Protein AF-A0A914REM6-F1 (afdb_monomer)

Mean predicted aligned error: 12.74 Å

Solvent-accessible surface area (backbone atoms only — not comparable to full-atom values): 5092 Å² total; per-residue (Å²): 93,77,48,68,63,85,92,46,55,28,41,39,43,83,39,79,56,53,98,86,60,86,48,68,47,77,60,88,95,44,76,42,83,51,68,70,41,79,45,79,39,64,72,41,79,85,36,69,65,37,47,52,54,51,49,54,49,55,58,47,56,66,67,66,69,66,83,74,85,75,95,72,82,76,82,79,95,125

Nearest PDB structures (foldseek):
  3puf-assembly4_L  TM=4.807E-01  e=1.066E+00  Homo sapiens
  7ena-assembly1_DA  TM=4.795E-01  e=2.343E+00  Homo sapiens
  7egc-assembly1_A  TM=4.795E-01  e=2.853E+00  Homo sapiens
  7eg7-assembly1_A  TM=4.311E-01  e=2.853E+00  Homo sapiens
  3lf0-assembly1_B  TM=3.104E-01  e=7.153E+00  Mycobacterium tuberculosis

Organism: Parascaris equorum (NCBI:txid6256)

InterPro domains:
  IPR007149 Leo1-like protein [PF04004] (1-78)
  IPR007149 Leo1-like protein [PTHR23146] (1-78)

Foldseek 3Di:
DWDDDDPWIWDKDKDFDDPPDFDWDDDDPDTDTDGIDIDIDGPDCPGPVVVVVVVVVVVVVVVVPPPDPDPDDDPDPD

Radius of gyration: 20.09 Å; Cα contacts (8 Å, |Δi|>4): 72; chains: 1; bounding box: 50×41×32 Å

Structure (mmCIF, N/CA/C/O backbone):
data_AF-A0A914REM6-F1
#
_entry.id   AF-A0A914REM6-F1
#
loop_
_atom_site.group_PDB
_atom_site.id
_atom_site.type_symbol
_atom_site.label_atom_id
_atom_site.label_alt_id
_atom_site.label_comp_id
_atom_site.label_asym_id
_atom_site.label_entity_id
_atom_site.label_seq_id
_atom_site.pdbx_PDB_ins_code
_atom_site.Cartn_x
_atom_site.Cartn_y
_atom_site.Cartn_z
_atom_site.occupancy
_atom_site.B_iso_or_equiv
_atom_site.auth_seq_id
_atom_site.auth_comp_id
_atom_site.auth_asym_id
_atom_site.auth_atom_id
_atom_site.pdbx_PDB_model_num
ATOM 1 N N . MET A 1 1 ? -12.262 -2.905 -5.723 1.00 85.81 1 MET A N 1
ATOM 2 C CA . MET A 1 1 ? -12.227 -4.354 -5.399 1.00 85.81 1 MET A CA 1
ATOM 3 C C . MET A 1 1 ? -11.876 -4.462 -3.925 1.00 85.81 1 MET A C 1
ATOM 5 O O . MET A 1 1 ? -11.233 -3.547 -3.442 1.00 85.81 1 MET A O 1
ATOM 9 N N . SER A 1 2 ? -12.287 -5.492 -3.189 1.00 86.94 2 SER A N 1
ATOM 10 C CA . SER A 1 2 ? -11.987 -5.570 -1.748 1.00 86.94 2 SER A CA 1
ATOM 11 C C . SER A 1 2 ? -11.171 -6.817 -1.442 1.00 86.94 2 SER A C 1
ATOM 13 O O . SER A 1 2 ? -11.498 -7.898 -1.927 1.00 86.94 2 SER A O 1
ATOM 15 N N . LEU A 1 3 ? -10.104 -6.656 -0.664 1.00 91.69 3 LEU A N 1
ATOM 16 C CA . LEU A 1 3 ? -9.239 -7.739 -0.206 1.00 91.69 3 LEU A CA 1
ATOM 17 C C . LEU A 1 3 ? -9.402 -7.879 1.303 1.00 91.69 3 LEU A C 1
ATOM 19 O O . LEU A 1 3 ? -9.236 -6.905 2.030 1.00 91.69 3 LEU A O 1
ATOM 23 N N . PHE A 1 4 ? -9.690 -9.089 1.769 1.00 90.12 4 PHE A N 1
ATOM 24 C CA . PHE A 1 4 ? -9.734 -9.396 3.193 1.00 90.12 4 PHE A CA 1
ATOM 25 C C . PHE A 1 4 ? -8.541 -10.271 3.562 1.00 90.12 4 PHE A C 1
ATOM 27 O O . PHE A 1 4 ? -8.337 -11.332 2.971 1.00 90.12 4 PHE A O 1
ATOM 34 N N . LEU A 1 5 ? -7.756 -9.823 4.539 1.00 87.44 5 LEU A N 1
ATOM 35 C CA . LEU A 1 5 ? -6.674 -10.590 5.145 1.00 87.44 5 LEU A CA 1
ATOM 36 C C . LEU A 1 5 ? -7.094 -10.939 6.577 1.00 87.44 5 LEU A C 1
ATOM 38 O O . LEU A 1 5 ? -6.984 -10.128 7.496 1.00 87.44 5 LEU A O 1
ATOM 42 N N . GLY A 1 6 ? -7.644 -12.140 6.760 1.00 87.94 6 GLY A N 1
ATOM 43 C CA . GLY A 1 6 ? -8.280 -12.513 8.025 1.00 87.94 6 GLY A CA 1
ATOM 44 C C . GLY A 1 6 ? -9.497 -11.627 8.310 1.00 87.94 6 GLY A C 1
ATOM 45 O O . GLY A 1 6 ? -10.427 -11.588 7.508 1.00 87.94 6 GLY A O 1
ATOM 46 N N . SER A 1 7 ? -9.486 -10.920 9.443 1.00 85.38 7 SER A N 1
ATOM 47 C CA . SER A 1 7 ? -10.535 -9.965 9.833 1.00 85.38 7 SER A CA 1
ATOM 48 C C . SER A 1 7 ? -10.303 -8.540 9.321 1.00 85.38 7 SER A C 1
ATOM 50 O O . SER A 1 7 ? -11.146 -7.675 9.547 1.00 85.38 7 SER A O 1
ATOM 52 N N . GLU A 1 8 ? -9.175 -8.271 8.659 1.00 86.88 8 GLU A N 1
ATOM 53 C CA . GLU A 1 8 ? -8.840 -6.933 8.175 1.00 86.88 8 GLU A CA 1
ATOM 54 C C . GLU A 1 8 ? -9.260 -6.754 6.710 1.00 86.88 8 GLU A C 1
ATOM 56 O O . GLU A 1 8 ? -8.939 -7.581 5.854 1.00 86.88 8 GLU A O 1
ATOM 61 N N . GLY A 1 9 ? -9.981 -5.670 6.420 1.00 88.81 9 GLY A N 1
ATOM 62 C CA . GLY A 1 9 ? -10.450 -5.327 5.078 1.00 88.81 9 GLY A CA 1
ATOM 63 C C . GLY A 1 9 ? -9.633 -4.212 4.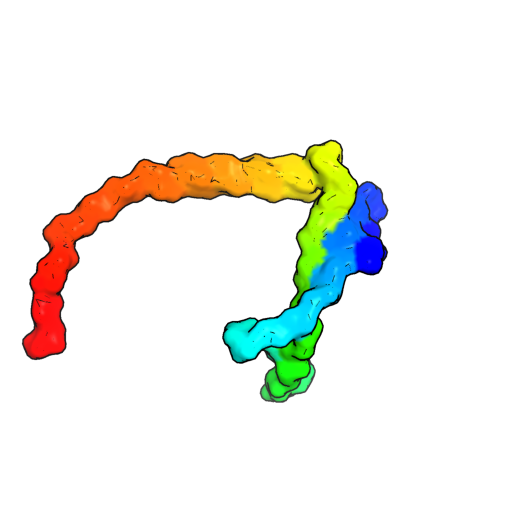425 1.00 88.81 9 GLY A C 1
ATOM 64 O O . GLY A 1 9 ? -9.309 -3.201 5.053 1.00 88.81 9 GLY A O 1
ATOM 65 N N . PHE A 1 10 ? -9.377 -4.364 3.129 1.00 90.56 10 PHE A N 1
ATOM 66 C CA . PHE A 1 10 ? -8.697 -3.389 2.285 1.00 90.56 10 PHE A CA 1
ATOM 67 C C . PHE A 1 10 ? -9.538 -3.058 1.055 1.00 90.56 10 PHE A C 1
ATOM 69 O O . PHE A 1 10 ? -10.014 -3.955 0.356 1.00 90.56 10 PHE A O 1
ATOM 76 N N . ASP A 1 11 ? -9.671 -1.768 0.756 1.00 91.00 11 ASP A N 1
ATOM 77 C CA . ASP A 1 11 ? -10.110 -1.307 -0.555 1.00 91.00 11 ASP A CA 1
ATOM 78 C C . ASP A 1 11 ? -8.914 -1.355 -1.508 1.00 91.00 11 ASP A C 1
ATOM 80 O O . ASP A 1 11 ? -7.859 -0.770 -1.252 1.00 91.00 11 ASP A O 1
ATOM 84 N N . VAL A 1 12 ? -9.080 -2.097 -2.594 1.00 92.75 12 VAL A N 1
ATOM 85 C CA . VAL A 1 12 ? -8.086 -2.300 -3.641 1.00 92.75 12 VAL A CA 1
ATOM 86 C C . VAL A 1 12 ? -8.538 -1.559 -4.884 1.00 92.75 12 VAL A C 1
ATOM 88 O O . VAL A 1 12 ? -9.600 -1.840 -5.458 1.00 92.75 12 VAL A O 1
ATOM 91 N N . GLN A 1 13 ? -7.692 -0.635 -5.318 1.00 91.00 13 GLN A N 1
ATOM 92 C CA . GLN A 1 13 ? -7.912 0.170 -6.507 1.00 91.00 13 GLN A CA 1
ATOM 93 C C . GLN A 1 13 ? -6.844 -0.129 -7.539 1.00 91.00 13 GLN A C 1
ATOM 95 O O . GLN A 1 13 ? -5.654 -0.101 -7.230 1.00 91.00 13 GLN A O 1
ATOM 100 N N . VAL A 1 14 ? -7.290 -0.402 -8.762 1.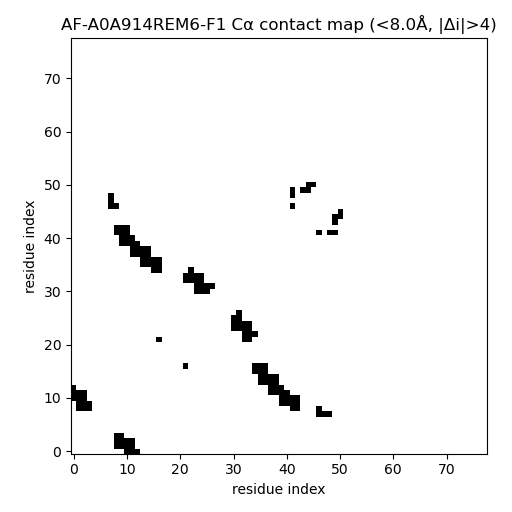00 90.62 14 VAL A N 1
ATOM 101 C CA . VAL A 1 14 ? -6.408 -0.562 -9.914 1.00 90.62 14 VAL A CA 1
ATOM 102 C C . VAL A 1 14 ? -6.255 0.798 -10.568 1.00 90.62 14 VAL A C 1
ATOM 104 O O . VAL A 1 14 ? -7.245 1.431 -10.935 1.00 90.62 14 VAL A O 1
ATOM 107 N N . GLN A 1 15 ? -5.017 1.254 -10.688 1.00 87.69 15 GLN A N 1
ATOM 108 C CA . GLN A 1 15 ? -4.669 2.487 -11.365 1.00 87.69 15 GLN A CA 1
ATOM 109 C C . GLN A 1 15 ? -3.836 2.151 -12.607 1.00 87.69 15 GLN A C 1
ATOM 111 O O . GLN A 1 15 ? -2.922 1.322 -12.513 1.00 87.69 15 GLN A O 1
ATOM 116 N N . PRO A 1 16 ? -4.131 2.763 -13.768 1.00 85.00 16 PRO A N 1
ATOM 117 C CA . PRO A 1 16 ? -3.266 2.627 -14.930 1.00 85.00 16 PRO A CA 1
ATOM 118 C C . PRO A 1 16 ? -1.878 3.183 -14.601 1.00 85.00 16 PRO A C 1
ATOM 120 O O . PRO A 1 16 ? -1.761 4.204 -13.917 1.00 85.00 16 PRO A O 1
ATOM 123 N N . MET A 1 17 ? -0.830 2.514 -15.078 1.00 83.75 17 MET A N 1
ATOM 124 C CA . MET A 1 17 ? 0.535 2.995 -14.886 1.00 83.75 17 MET A CA 1
ATOM 125 C C . MET A 1 17 ? 0.774 4.302 -15.640 1.00 83.75 17 MET A C 1
ATOM 127 O O . MET A 1 17 ? 0.382 4.448 -16.799 1.00 83.75 17 MET A O 1
ATOM 131 N N . GLN A 1 18 ? 1.386 5.274 -14.962 1.00 84.25 18 GLN A N 1
ATOM 132 C CA . GLN A 1 18 ? 1.809 6.518 -15.598 1.00 84.25 18 GLN A CA 1
ATOM 133 C C . GLN A 1 18 ? 3.103 6.285 -16.393 1.0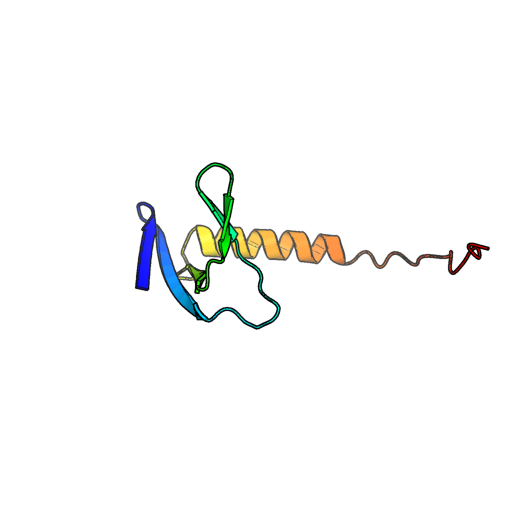0 84.25 18 GLN A C 1
ATOM 135 O O . GLN A 1 18 ? 3.787 5.288 -16.179 1.00 84.25 18 GLN A O 1
ATOM 140 N N . HIS A 1 19 ? 3.449 7.204 -17.302 1.00 77.69 19 HIS A N 1
ATOM 141 C CA . HIS A 1 19 ? 4.634 7.072 -18.166 1.00 77.69 19 HIS A CA 1
ATOM 142 C C . HIS A 1 19 ? 5.949 6.871 -17.386 1.00 77.69 19 HIS A C 1
ATOM 144 O O . HIS A 1 19 ? 6.853 6.215 -17.898 1.00 77.69 19 HIS A O 1
ATOM 150 N N . ASP A 1 20 ? 6.027 7.381 -16.155 1.00 83.38 20 ASP A N 1
ATOM 151 C CA . ASP A 1 20 ? 7.200 7.294 -15.277 1.00 83.38 20 ASP A CA 1
ATOM 152 C C . ASP A 1 20 ? 7.160 6.119 -14.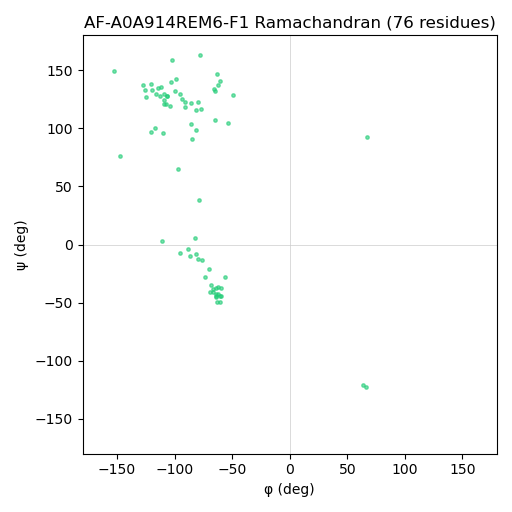280 1.00 83.38 20 ASP A C 1
ATOM 154 O O . ASP A 1 20 ? 8.136 5.871 -13.571 1.00 83.38 20 ASP A O 1
ATOM 158 N N . ASP A 1 21 ? 6.045 5.387 -14.179 1.00 80.94 21 ASP A N 1
ATOM 159 C CA . ASP A 1 21 ? 5.982 4.204 -13.324 1.00 80.94 21 ASP A CA 1
ATOM 160 C C . ASP A 1 21 ? 6.512 2.984 -14.118 1.00 80.94 21 ASP A C 1
ATOM 162 O O . ASP A 1 21 ? 5.969 2.605 -15.156 1.00 80.94 21 ASP A O 1
ATOM 166 N N . HIS A 1 22 ? 7.555 2.315 -13.614 1.00 84.56 22 HIS A N 1
ATOM 167 C CA . HIS A 1 22 ? 8.142 1.124 -14.245 1.00 84.56 22 HIS A CA 1
ATOM 168 C C . HIS A 1 22 ? 8.080 -0.087 -13.306 1.00 84.56 22 HIS A C 1
ATOM 170 O O . HIS A 1 22 ? 8.935 -0.267 -12.438 1.00 84.56 22 HIS A O 1
ATOM 176 N N . LEU A 1 23 ? 7.061 -0.930 -13.476 1.00 87.81 23 LEU A N 1
ATOM 177 C CA . LEU A 1 23 ? 6.840 -2.121 -12.662 1.00 87.81 23 LEU A CA 1
ATOM 178 C C . LEU A 1 23 ? 7.124 -3.359 -13.508 1.00 87.81 23 LEU A C 1
ATOM 180 O O . LEU A 1 23 ? 6.592 -3.511 -14.606 1.00 87.81 23 LEU A O 1
ATOM 184 N N . PHE A 1 24 ? 7.946 -4.264 -12.986 1.00 89.31 24 PHE A N 1
ATOM 185 C CA . PHE A 1 24 ? 8.293 -5.505 -13.669 1.00 89.31 24 PHE A CA 1
ATOM 186 C C . PHE A 1 24 ? 8.036 -6.699 -12.762 1.00 89.31 24 PHE A C 1
ATOM 188 O O . PHE A 1 24 ? 8.407 -6.693 -11.588 1.00 89.31 24 PHE A O 1
ATOM 195 N N . MET A 1 25 ? 7.454 -7.752 -13.326 1.00 88.81 25 MET A N 1
ATOM 196 C CA . MET A 1 25 ? 7.389 -9.058 -12.683 1.00 88.81 25 MET A CA 1
ATOM 197 C C . MET A 1 25 ? 8.480 -9.957 -13.246 1.00 88.81 25 MET A C 1
ATOM 199 O O . MET A 1 25 ? 8.658 -10.080 -14.460 1.00 88.81 25 MET A O 1
ATOM 203 N N . ARG A 1 26 ? 9.219 -10.610 -12.349 1.00 89.44 26 ARG A N 1
ATOM 204 C CA . ARG A 1 26 ? 10.209 -11.611 -12.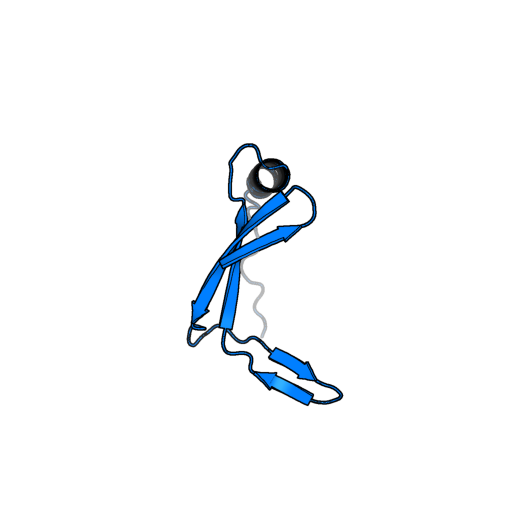734 1.00 89.44 26 ARG A CA 1
ATOM 205 C C . ARG A 1 26 ? 9.507 -12.938 -12.996 1.00 89.44 26 ARG A C 1
ATOM 207 O O . ARG A 1 26 ? 8.983 -13.548 -12.068 1.00 89.44 26 ARG A O 1
ATOM 214 N N . GLN A 1 27 ? 9.558 -13.411 -14.238 1.00 87.25 27 GLN A N 1
ATOM 215 C CA . GLN A 1 27 ? 9.079 -14.739 -14.614 1.00 87.25 27 GLN A CA 1
ATOM 216 C C . GLN A 1 27 ? 10.275 -15.553 -15.125 1.00 87.25 27 GLN A C 1
ATOM 218 O O . GLN A 1 27 ? 10.765 -15.359 -16.237 1.00 87.25 27 GLN A O 1
ATOM 223 N N . GLY A 1 28 ? 10.807 -16.422 -14.259 1.00 86.38 28 GLY A N 1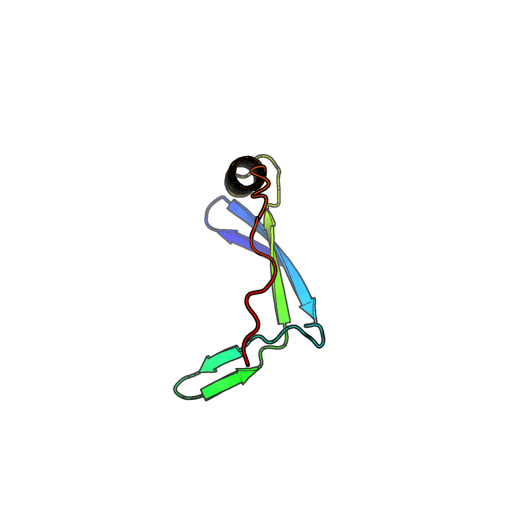
ATOM 224 C CA . GLY A 1 28 ? 12.039 -17.170 -14.523 1.00 86.38 28 GLY A CA 1
ATOM 225 C C . GLY A 1 28 ? 13.279 -16.268 -14.618 1.00 86.38 28 GLY A C 1
ATOM 226 O O . GLY A 1 28 ? 13.615 -15.543 -13.674 1.00 86.38 28 GLY A O 1
ATOM 227 N N . ALA A 1 29 ? 13.978 -16.338 -15.755 1.00 87.56 29 ALA A N 1
ATOM 228 C CA . ALA A 1 29 ? 15.160 -15.520 -16.048 1.00 87.56 29 ALA A CA 1
ATOM 229 C C . ALA A 1 29 ? 14.827 -14.144 -16.664 1.00 87.56 29 ALA A C 1
ATOM 231 O O . ALA A 1 29 ? 15.720 -13.311 -16.780 1.00 87.56 29 ALA A O 1
ATOM 232 N N . GLY A 1 30 ? 13.569 -13.900 -17.052 1.00 89.06 30 GLY A N 1
ATOM 233 C CA . GLY A 1 30 ? 13.140 -12.658 -17.697 1.00 89.06 30 GLY A CA 1
ATOM 234 C C . GLY A 1 30 ? 12.401 -11.698 -16.762 1.00 89.06 30 GLY A C 1
ATOM 235 O O . GLY A 1 30 ? 11.828 -12.104 -15.747 1.00 89.06 30 GLY A O 1
ATOM 236 N N . LEU A 1 31 ? 12.385 -10.422 -17.150 1.00 90.81 31 LEU A N 1
ATOM 237 C CA . LEU A 1 31 ? 11.534 -9.378 -16.579 1.00 90.81 31 LEU A CA 1
ATOM 238 C C . LEU A 1 31 ? 10.423 -9.057 -17.581 1.00 90.81 31 LEU A C 1
ATOM 240 O O . LEU A 1 31 ? 10.711 -8.784 -18.743 1.00 90.81 31 LEU A O 1
ATOM 244 N N . GLN A 1 32 ? 9.169 -9.094 -17.138 1.00 88.00 32 GLN A N 1
ATOM 245 C CA . GLN A 1 32 ? 8.020 -8.692 -17.946 1.00 88.00 32 GLN A CA 1
ATOM 246 C C . GLN A 1 32 ? 7.395 -7.419 -17.379 1.00 88.00 32 GLN A C 1
ATOM 248 O O . GLN 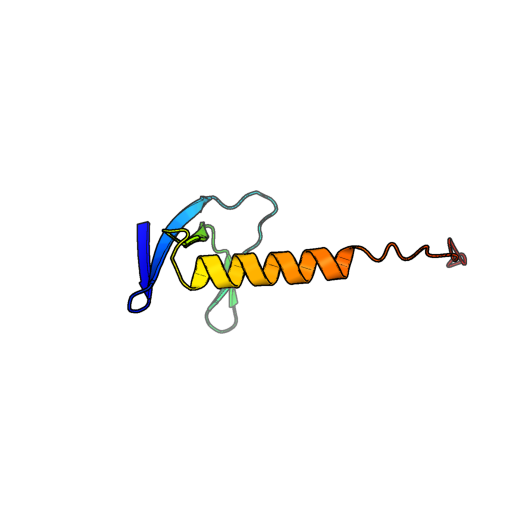A 1 32 ? 7.235 -7.335 -16.157 1.00 88.00 32 GLN A O 1
ATOM 253 N N . PRO A 1 33 ? 7.050 -6.434 -18.228 1.00 84.00 33 PRO A N 1
ATOM 254 C CA . PRO A 1 33 ? 6.375 -5.230 -17.773 1.00 84.00 33 PRO A CA 1
ATOM 255 C C . PRO A 1 33 ? 4.990 -5.596 -17.236 1.00 84.00 33 PRO A C 1
ATOM 257 O O . PRO A 1 33 ? 4.237 -6.343 -17.863 1.00 84.00 33 PRO A O 1
ATOM 260 N N . HIS A 1 34 ? 4.667 -5.083 -16.057 1.00 85.31 34 HIS A N 1
ATOM 261 C CA . HIS A 1 34 ? 3.307 -5.072 -15.542 1.00 85.31 34 HIS A CA 1
ATOM 262 C C . HIS A 1 34 ? 2.725 -3.688 -15.815 1.00 85.31 34 HIS A C 1
ATOM 264 O O . HIS A 1 34 ? 3.457 -2.713 -15.726 1.00 85.31 34 HIS A O 1
ATOM 270 N N . ASN A 1 35 ? 1.443 -3.605 -16.168 1.00 81.56 35 ASN A N 1
ATOM 271 C CA . ASN A 1 35 ? 0.819 -2.352 -16.620 1.00 81.56 35 ASN A CA 1
ATOM 272 C C . ASN A 1 35 ? -0.208 -1.801 -15.621 1.00 81.56 35 ASN A C 1
ATOM 274 O O . ASN A 1 35 ? -0.866 -0.795 -15.891 1.00 81.56 35 ASN A O 1
ATOM 278 N N . GLU A 1 36 ? -0.369 -2.465 -14.478 1.00 85.94 36 GLU A N 1
ATOM 279 C CA . GLU A 1 36 ? -1.407 -2.166 -13.500 1.00 85.94 36 GLU A CA 1
ATOM 280 C C . GLU A 1 36 ? -0.780 -1.906 -12.131 1.00 85.94 36 GLU A C 1
ATOM 282 O O . GLU A 1 36 ? 0.000 -2.699 -11.609 1.00 85.94 36 GLU A O 1
ATOM 287 N N . LYS A 1 37 ? -1.123 -0.770 -11.527 1.00 88.00 37 LYS A N 1
ATOM 288 C CA . LYS A 1 37 ? -0.676 -0.406 -10.184 1.00 88.00 37 LYS A CA 1
ATOM 289 C C . LYS A 1 37 ? -1.830 -0.605 -9.216 1.00 88.00 37 LYS A C 1
ATOM 291 O O . LYS A 1 37 ? -2.871 0.034 -9.345 1.00 88.00 37 LYS A O 1
ATOM 296 N N . LEU A 1 38 ? -1.648 -1.482 -8.234 1.00 89.88 38 LEU A N 1
ATOM 297 C CA . LEU A 1 38 ? -2.646 -1.722 -7.195 1.00 89.88 38 LEU A CA 1
ATOM 298 C C . LEU A 1 38 ? -2.358 -0.849 -5.975 1.00 89.88 38 LEU A C 1
ATOM 300 O O . LEU A 1 38 ? -1.264 -0.890 -5.413 1.00 89.88 38 LEU A O 1
ATOM 304 N N . THR A 1 39 ? -3.352 -0.075 -5.550 1.00 88.12 39 THR A N 1
ATOM 305 C CA . THR A 1 39 ? -3.309 0.689 -4.300 1.00 88.12 39 THR A CA 1
ATOM 306 C C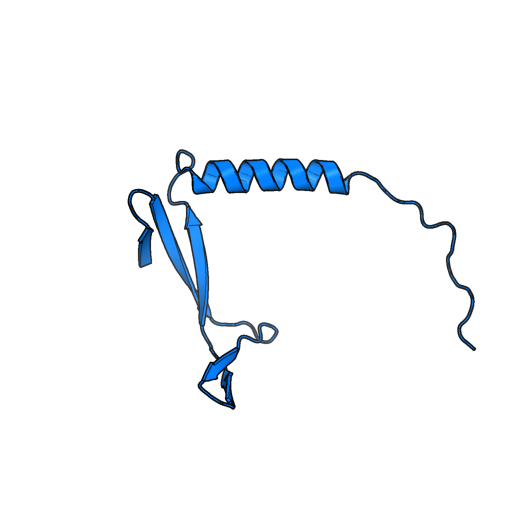 . THR A 1 39 ? -4.209 0.021 -3.275 1.00 88.12 39 THR A C 1
ATOM 308 O O . THR A 1 39 ? -5.382 -0.222 -3.551 1.00 88.12 39 THR A O 1
ATOM 311 N N . PHE A 1 40 ? -3.662 -0.241 -2.089 1.00 90.19 40 PHE A N 1
ATOM 312 C CA . PHE A 1 40 ? -4.370 -0.860 -0.973 1.00 90.19 40 PHE A CA 1
ATOM 313 C C . PHE A 1 40 ? -4.627 0.195 0.094 1.00 90.19 40 PHE A C 1
ATOM 315 O O . PHE A 1 40 ? -3.687 0.808 0.603 1.00 90.19 40 PHE A O 1
ATOM 322 N N . ARG A 1 41 ? -5.895 0.420 0.430 1.00 87.12 41 ARG A N 1
ATOM 323 C CA . ARG A 1 41 ? -6.298 1.368 1.468 1.00 87.12 41 ARG A CA 1
ATOM 324 C C . ARG A 1 41 ? -7.069 0.653 2.572 1.00 87.12 41 ARG A C 1
ATOM 326 O O . ARG A 1 41 ? -7.913 -0.184 2.258 1.00 87.12 41 ARG A O 1
ATOM 333 N N . PRO A 1 42 ? -6.825 0.971 3.852 1.00 87.75 42 PRO A N 1
ATOM 334 C CA . PRO A 1 42 ? -7.656 0.449 4.926 1.00 87.75 42 PRO A CA 1
ATOM 335 C C . PRO A 1 42 ? -9.095 0.941 4.751 1.00 87.75 42 PRO A C 1
ATOM 337 O O . PRO A 1 42 ? -9.318 2.115 4.455 1.00 87.75 42 PRO A O 1
ATOM 340 N N . VAL A 1 43 ? -10.075 0.059 4.947 1.00 85.00 43 VAL A N 1
ATOM 341 C CA . VAL A 1 43 ? -11.497 0.411 4.765 1.00 85.00 43 VAL A CA 1
ATOM 342 C C . VAL A 1 43 ? -12.071 1.246 5.911 1.00 85.00 43 VAL A C 1
ATOM 344 O O . VAL A 1 43 ? -13.174 1.775 5.799 1.00 85.00 43 VAL A O 1
ATOM 347 N N . SER A 1 44 ? -11.377 1.345 7.047 1.00 78.50 44 SER A N 1
ATOM 348 C CA . SER A 1 44 ? -11.885 2.025 8.245 1.00 78.50 44 SER A CA 1
ATOM 349 C C . SER A 1 44 ? -10.763 2.572 9.119 1.00 78.50 44 SER A C 1
ATOM 351 O O . SER A 1 44 ? -9.683 1.986 9.193 1.00 78.50 44 SER A O 1
ATOM 353 N N . THR A 1 45 ? -11.034 3.670 9.827 1.00 75.88 45 THR A N 1
ATOM 354 C CA . THR A 1 45 ? -10.082 4.296 10.761 1.00 75.88 45 THR A CA 1
ATOM 355 C C . THR A 1 45 ? -9.844 3.474 12.030 1.00 75.88 45 THR A C 1
ATOM 357 O O . THR A 1 45 ? -8.809 3.634 12.676 1.00 75.88 45 THR A O 1
ATOM 360 N N . ASP A 1 46 ? -10.781 2.580 12.349 1.00 76.19 46 ASP A N 1
ATOM 361 C CA . ASP A 1 46 ? -10.689 1.608 13.443 1.00 76.19 46 ASP A CA 1
ATOM 362 C C . ASP A 1 46 ? -9.838 0.375 13.080 1.00 76.19 46 ASP A C 1
ATOM 364 O O . ASP A 1 46 ? -9.443 -0.388 13.956 1.00 76.19 46 ASP A O 1
ATOM 368 N N . SER A 1 47 ? -9.510 0.186 11.792 1.00 79.12 47 SER A N 1
ATOM 369 C CA . SER A 1 47 ? -8.692 -0.955 11.361 1.00 79.12 47 SER A CA 1
ATOM 370 C C . SER A 1 47 ? -7.291 -0.907 11.971 1.00 79.12 47 SER A C 1
ATOM 372 O O . SER A 1 47 ? -6.696 0.166 12.148 1.00 79.12 47 SER A O 1
ATOM 374 N N . ILE A 1 48 ? -6.742 -2.089 12.250 1.00 81.19 48 ILE A N 1
ATOM 375 C CA . ILE A 1 48 ? -5.417 -2.240 12.858 1.00 81.19 48 ILE A CA 1
ATOM 376 C C . ILE A 1 48 ? -4.381 -1.605 11.928 1.00 81.19 48 ILE A C 1
ATOM 378 O O . ILE A 1 48 ? -3.561 -0.797 12.365 1.00 81.19 48 ILE A O 1
ATOM 382 N N . THR A 1 49 ? -4.490 -1.869 10.624 1.00 83.69 49 THR A N 1
ATOM 383 C CA . THR A 1 49 ? -3.603 -1.285 9.619 1.00 83.69 49 THR A CA 1
ATOM 384 C C . THR A 1 49 ? -3.701 0.237 9.558 1.00 83.69 49 THR A C 1
ATOM 386 O O . THR A 1 49 ? -2.665 0.894 9.481 1.00 83.69 49 THR A O 1
ATOM 389 N N . HIS A 1 50 ? -4.897 0.839 9.622 1.00 83.81 50 HIS A N 1
ATOM 390 C CA . HIS A 1 50 ? -4.999 2.303 9.650 1.00 83.81 50 HIS A CA 1
ATOM 391 C C . HIS A 1 50 ? -4.263 2.886 10.860 1.00 83.81 50 HIS A C 1
ATOM 393 O O . HIS A 1 50 ? -3.517 3.860 10.719 1.00 83.81 50 HIS A O 1
ATOM 399 N N . ARG A 1 51 ? -4.441 2.275 12.036 1.00 81.62 51 ARG A N 1
ATOM 400 C CA . ARG A 1 51 ? -3.809 2.723 13.278 1.00 81.62 51 ARG A CA 1
ATOM 401 C C . ARG A 1 51 ? -2.287 2.623 13.197 1.00 81.62 51 ARG A C 1
ATOM 403 O O . ARG A 1 51 ? -1.613 3.616 13.448 1.00 81.62 51 ARG A O 1
ATOM 410 N N . GLU A 1 52 ? -1.761 1.481 12.768 1.00 83.00 52 GLU A N 1
ATOM 411 C CA . GLU A 1 52 ? -0.319 1.246 12.625 1.00 83.00 52 GLU A CA 1
ATOM 412 C C . GLU A 1 52 ? 0.324 2.158 11.573 1.00 83.00 52 GLU A C 1
ATOM 414 O O . GLU A 1 52 ? 1.362 2.773 11.822 1.00 83.00 52 GLU A O 1
ATOM 419 N N . VAL A 1 53 ? -0.303 2.306 10.402 1.00 81.94 53 VAL A N 1
ATOM 420 C CA . VAL A 1 53 ? 0.204 3.180 9.333 1.00 81.94 53 VAL A CA 1
ATOM 421 C C . VAL A 1 53 ? 0.213 4.640 9.788 1.00 81.94 53 VAL A C 1
ATOM 423 O O . VAL A 1 53 ? 1.200 5.346 9.575 1.00 81.94 53 VAL A O 1
ATOM 426 N N . THR A 1 54 ? -0.849 5.089 10.462 1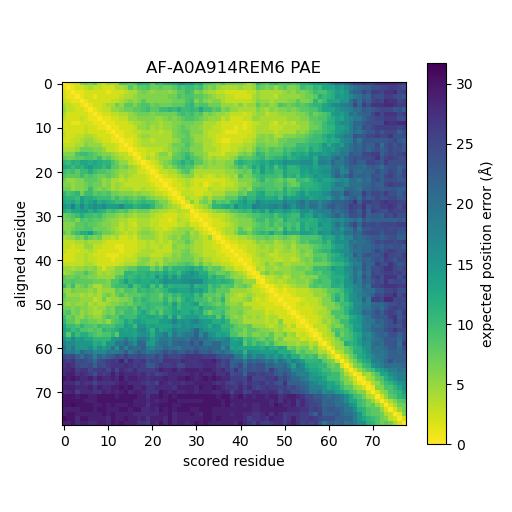.00 79.19 54 THR A N 1
ATOM 427 C CA . THR A 1 54 ? -0.945 6.453 11.005 1.00 79.19 54 THR A CA 1
ATOM 428 C C . THR A 1 54 ? 0.106 6.706 12.084 1.00 79.19 54 THR A C 1
ATOM 430 O O . THR A 1 54 ? 0.779 7.737 12.045 1.00 79.19 54 THR A O 1
ATOM 433 N N . LEU A 1 55 ? 0.297 5.757 13.007 1.00 76.50 55 LEU A N 1
ATOM 434 C CA . LEU A 1 55 ? 1.333 5.831 14.040 1.00 76.50 55 LEU A CA 1
ATOM 435 C C . LEU A 1 55 ? 2.732 5.899 13.415 1.00 76.50 55 LEU A C 1
ATOM 437 O O . LEU A 1 55 ? 3.481 6.835 13.686 1.00 76.50 55 LEU A O 1
ATOM 441 N N . SER A 1 56 ? 3.043 5.002 12.475 1.00 73.12 56 SER A N 1
ATOM 442 C CA . SER A 1 56 ? 4.336 4.986 11.784 1.00 73.12 56 SER A CA 1
ATOM 443 C C . SER A 1 56 ? 4.624 6.289 11.025 1.00 73.12 56 SER A C 1
ATOM 445 O O . SER A 1 56 ? 5.762 6.770 11.008 1.00 73.12 56 SER A O 1
ATOM 447 N N . MET A 1 57 ? 3.605 6.900 10.407 1.00 72.56 57 MET A N 1
ATOM 448 C CA . MET A 1 57 ? 3.744 8.208 9.757 1.00 72.56 57 MET A CA 1
ATOM 449 C C . MET A 1 57 ? 4.023 9.329 10.763 1.00 72.56 57 MET A C 1
ATOM 451 O O . MET A 1 57 ? 4.877 10.177 10.491 1.00 72.56 57 MET A O 1
ATOM 455 N N . ALA A 1 58 ? 3.364 9.319 11.925 1.00 72.19 58 ALA A N 1
ATOM 456 C CA . ALA A 1 58 ? 3.627 10.271 13.003 1.00 72.19 58 ALA A CA 1
ATOM 457 C C . ALA A 1 58 ? 5.051 10.122 13.578 1.00 72.19 58 ALA A C 1
ATOM 459 O O . ALA A 1 58 ? 5.728 11.117 13.837 1.00 72.19 58 ALA A O 1
ATOM 460 N N . ASP A 1 59 ? 5.562 8.895 13.698 1.00 69.38 59 ASP A N 1
ATOM 461 C CA . ASP A 1 59 ? 6.944 8.650 14.128 1.00 69.38 59 ASP A CA 1
ATOM 462 C C . ASP A 1 59 ? 7.978 9.141 13.099 1.00 69.38 59 ASP A C 1
ATOM 464 O O . ASP A 1 59 ? 9.033 9.684 13.452 1.00 69.38 59 ASP A O 1
ATOM 468 N N . ARG A 1 60 ? 7.696 8.967 11.800 1.00 62.75 60 ARG A N 1
ATOM 469 C CA . ARG A 1 60 ? 8.568 9.441 10.710 1.00 62.75 60 ARG A CA 1
ATOM 470 C C . ARG A 1 60 ? 8.583 10.962 10.593 1.00 62.75 60 ARG A C 1
ATOM 472 O O . ARG A 1 60 ? 9.657 11.529 10.380 1.00 62.75 60 ARG A O 1
ATOM 479 N N . SER A 1 61 ? 7.435 11.623 10.747 1.00 59.94 61 SER A N 1
ATOM 480 C CA . SER A 1 61 ? 7.351 13.087 10.675 1.00 59.94 61 SER A CA 1
ATOM 481 C C . SER A 1 61 ? 8.188 13.750 11.773 1.00 59.94 61 SER A C 1
ATOM 483 O O . SER A 1 61 ? 8.895 14.721 11.507 1.00 59.94 61 SER A O 1
ATOM 485 N N . ASN A 1 62 ? 8.227 13.150 12.965 1.00 60.19 62 ASN A N 1
ATOM 486 C CA . ASN A 1 62 ? 9.032 13.632 14.084 1.00 60.19 62 ASN A CA 1
ATOM 487 C C . ASN A 1 62 ? 10.550 13.471 13.833 1.00 60.19 62 ASN A C 1
ATOM 489 O O . ASN A 1 62 ? 11.352 14.336 14.183 1.00 60.19 62 ASN A O 1
ATOM 493 N N . LYS A 1 63 ? 10.971 12.403 13.137 1.00 57.78 63 LYS A N 1
ATOM 494 C CA . LYS A 1 63 ? 12.386 12.184 12.766 1.00 57.78 63 LYS A CA 1
ATOM 495 C C . LYS A 1 63 ? 12.884 13.103 11.646 1.00 57.78 63 LYS A C 1
ATOM 497 O O . LYS A 1 63 ? 14.077 13.403 11.605 1.00 57.78 63 LYS A O 1
ATOM 502 N N . SER A 1 64 ? 12.004 13.560 10.754 1.00 55.72 64 SER A N 1
ATOM 503 C CA . SER A 1 64 ? 12.379 14.409 9.612 1.00 55.72 64 SER A CA 1
ATOM 504 C C . SER A 1 64 ? 12.534 15.899 9.959 1.00 55.72 64 SER A C 1
ATOM 506 O O . SER A 1 64 ? 13.004 16.667 9.124 1.00 55.72 64 SER A O 1
ATOM 508 N N . GLN A 1 65 ? 12.175 16.327 11.175 1.00 54.34 65 GLN A N 1
ATOM 509 C CA . GLN A 1 65 ? 12.214 17.736 11.604 1.00 54.34 65 GLN A CA 1
ATOM 510 C C . GLN A 1 65 ? 13.598 18.230 12.076 1.00 54.34 65 GLN A C 1
ATOM 512 O O . GLN A 1 65 ? 13.727 19.371 12.514 1.00 54.34 65 GLN A O 1
ATOM 517 N N . LYS A 1 66 ? 14.670 17.433 11.960 1.00 54.09 66 LYS A N 1
ATOM 518 C CA . LYS A 1 66 ? 16.036 17.964 12.100 1.00 54.09 66 LYS A CA 1
ATOM 519 C C . LYS A 1 66 ? 16.499 18.533 10.763 1.00 54.09 66 LYS A C 1
ATOM 521 O O . LYS A 1 66 ? 17.111 17.824 9.968 1.00 54.09 66 LYS A O 1
ATOM 526 N N . VAL A 1 67 ? 16.246 19.823 10.540 1.00 57.66 67 VAL A N 1
ATOM 527 C CA . VAL A 1 67 ? 16.956 20.607 9.519 1.00 57.66 67 VAL A CA 1
ATOM 528 C C . VAL A 1 67 ? 18.458 20.455 9.785 1.00 57.66 67 VAL A C 1
ATOM 530 O O . VAL A 1 67 ? 18.987 21.002 10.751 1.00 57.66 67 VAL A O 1
ATOM 533 N N . LYS A 1 68 ? 19.152 19.658 8.970 1.00 59.69 68 LYS A N 1
ATOM 534 C CA . LYS A 1 68 ? 20.615 19.612 8.963 1.00 59.69 68 LYS A CA 1
ATOM 535 C C . LYS A 1 68 ? 21.092 20.724 8.041 1.00 59.69 68 LYS A C 1
ATOM 537 O O . LYS A 1 68 ? 21.012 20.590 6.825 1.00 59.69 68 LYS A O 1
ATOM 542 N N . VAL A 1 69 ? 21.572 21.819 8.626 1.00 57.88 69 VAL A N 1
ATOM 543 C CA . VAL A 1 69 ? 22.318 22.841 7.886 1.00 57.88 69 VAL A CA 1
ATOM 544 C C . VAL A 1 69 ? 23.619 22.190 7.408 1.00 57.88 69 VAL A C 1
ATOM 546 O O . VAL A 1 69 ? 24.495 21.871 8.212 1.00 57.88 69 VAL A O 1
ATOM 549 N N . LEU A 1 70 ? 23.714 21.908 6.109 1.00 53.41 70 LEU A N 1
ATOM 550 C CA . LEU A 1 70 ? 24.932 21.405 5.480 1.00 53.41 70 LEU A CA 1
ATOM 551 C C . LEU A 1 70 ? 25.861 22.598 5.205 1.00 53.41 70 LEU A C 1
ATOM 553 O O . LEU A 1 70 ? 25.704 23.288 4.204 1.00 53.41 70 LEU A O 1
ATOM 557 N N . ASN A 1 71 ? 26.838 22.838 6.085 1.00 58.09 71 ASN A N 1
ATOM 558 C CA . ASN A 1 71 ? 27.872 23.876 5.921 1.00 58.09 71 ASN A CA 1
ATOM 559 C C . ASN A 1 71 ? 29.005 23.457 4.959 1.00 58.09 71 ASN A C 1
ATOM 561 O O . ASN A 1 71 ? 30.172 23.742 5.211 1.00 58.09 71 ASN A O 1
ATOM 565 N N . ALA A 1 72 ? 28.694 22.751 3.875 1.00 60.28 72 ALA A N 1
ATOM 566 C CA . ALA A 1 72 ? 29.691 22.394 2.868 1.00 60.28 72 ALA A CA 1
ATOM 567 C C . ALA A 1 72 ? 29.041 22.344 1.484 1.00 60.28 72 ALA A C 1
ATOM 569 O O . ALA A 1 72 ? 28.731 21.281 0.951 1.00 60.28 72 ALA A O 1
ATOM 570 N N . VAL A 1 73 ? 28.796 23.530 0.928 1.00 54.97 73 VAL A N 1
ATOM 571 C CA . VAL A 1 73 ? 28.582 23.707 -0.509 1.00 54.97 73 VAL A CA 1
ATOM 572 C C . VAL A 1 73 ? 29.955 23.651 -1.178 1.00 54.97 73 VAL A C 1
ATOM 574 O O . VAL A 1 73 ? 30.791 24.504 -0.909 1.00 54.97 73 VAL A O 1
ATOM 577 N N . GLY A 1 74 ? 30.151 22.636 -2.023 1.00 58.66 74 GLY A N 1
ATOM 578 C CA . GLY A 1 74 ? 31.128 22.609 -3.115 1.00 58.66 74 GLY A CA 1
ATOM 579 C C . GLY A 1 74 ? 32.605 22.593 -2.721 1.00 58.66 74 GLY A C 1
ATOM 580 O O . GLY A 1 74 ? 33.234 23.641 -2.636 1.00 58.66 74 GLY A O 1
ATOM 581 N N . VAL A 1 75 ? 33.194 21.400 -2.605 1.00 53.06 75 VAL A N 1
ATOM 582 C CA . VAL A 1 75 ? 34.555 21.219 -3.128 1.00 53.06 75 VAL A CA 1
ATOM 583 C C . VAL A 1 75 ? 34.383 20.742 -4.567 1.00 53.06 75 VAL A C 1
ATOM 585 O O . VAL A 1 75 ? 33.706 19.745 -4.816 1.00 53.06 75 VAL A O 1
ATOM 588 N N . ASP A 1 76 ? 34.888 21.558 -5.481 1.00 55.69 76 ASP A N 1
ATOM 589 C CA . ASP A 1 76 ? 34.906 21.384 -6.931 1.00 55.69 76 ASP A CA 1
ATOM 590 C C . ASP A 1 76 ? 35.435 19.984 -7.313 1.00 55.69 76 ASP A C 1
ATOM 592 O O . ASP A 1 76 ? 36.483 19.590 -6.793 1.00 55.69 76 ASP A O 1
ATOM 596 N N . PRO A 1 77 ? 34.732 19.198 -8.149 1.00 64.00 77 PRO A N 1
ATOM 597 C CA . PRO A 1 77 ? 35.254 17.951 -8.689 1.00 64.00 77 PRO A CA 1
ATOM 598 C C . PRO A 1 77 ? 35.836 18.179 -10.096 1.00 64.00 77 PRO A C 1
ATOM 600 O O . PRO A 1 77 ? 35.306 17.642 -11.067 1.00 64.00 77 PRO A O 1
ATOM 603 N N . GLU A 1 78 ? 36.909 18.963 -10.191 1.00 48.75 78 GLU A N 1
ATOM 604 C CA . GLU A 1 78 ? 37.861 18.951 -11.319 1.00 48.75 78 GLU A CA 1
ATOM 605 C C . GLU A 1 78 ? 39.228 18.449 -10.832 1.00 48.75 78 GLU A C 1
ATOM 607 O O . GLU A 1 78 ? 39.679 18.887 -9.745 1.00 48.75 78 GLU A O 1
#

Sequence (78 aa):
MSLFLGSEGFDVQVQPMQHDDHLFMRQGAGLQPHNEKLTFRPVSTDSITHREVTLSMADRSNKSQKVKVLNAVGVDPE

Secondary structure (DSSP, 8-state):
-EEEETTEEEEEEEEEPPTT--EEEEETTEEEEE-EEEEEEES-TTSHHHHHHHHHHHHHHHHTT-------------

pLDDT: mean 78.03, std 12.83, range [48.75, 92.75]